Protein AF-X0ZF17-F1 (afdb_monomer)

Radius of gyration: 20.82 Å; Cα contacts (8 Å, |Δi|>4): 173; chains: 1; bounding box: 40×46×60 Å

InterPro domains:
  IPR002880 Pyruvate flavodoxin/ferredoxin oxidoreductase, pyrimidine binding domain [PF01855] (1-65)
  IPR009014 Transketolase C-terminal/Pyruvate-ferredoxin oxidoreductase domain II [G3DSA:3.40.50.920] (77-173)
  IPR009014 Transketolase C-terminal/Pyruvate-ferredoxin oxidoreductase domain II [SSF52922] (78-169)
  IPR029061 Thiamin diphosphate-binding fold [SSF52518] (1-76)
  IPR033412 Pyruvate:ferredoxin oxidoreductase, core domain II [PF17147] (87-169)
  IPR050722 Pyruvate:ferredoxin/flavodoxin oxidoreductase [PTHR32154] (1-169)

Sequence (174 aa):
IELIDEEVMKEMIEDKFVFEHRSRGLSPEHPSIRGTSQNPDVFFQARESVNPFYDKCPSITQKAMDKFAKLTGRKYQIFEYAGVPDAERVIVIMASGAETAEETAKFMAAQGEKVAVITVRLYRPFAVENFLKLLPKTLKSIAVLDRTKEPGADGEPLYKDVSAAVLESMKKGS

Structure (mmCIF, N/CA/C/O backbone):
data_AF-X0ZF17-F1
#
_entry.id   AF-X0ZF17-F1
#
loop_
_atom_site.group_PDB
_atom_site.id
_atom_site.type_symbol
_atom_site.label_atom_id
_atom_site.label_alt_id
_atom_site.label_comp_id
_atom_site.label_asym_id
_atom_site.label_entity_id
_atom_site.label_seq_id
_atom_site.pdbx_PDB_ins_code
_atom_site.Cartn_x
_atom_site.Cartn_y
_atom_site.Cartn_z
_atom_site.occupancy
_atom_site.B_iso_or_equiv
_atom_site.auth_seq_id
_atom_site.auth_comp_id
_atom_site.auth_asym_id
_atom_site.auth_atom_id
_atom_site.pdbx_PDB_model_num
ATOM 1 N N . ILE A 1 1 ? -0.291 -25.882 6.322 1.00 69.69 1 ILE A N 1
ATOM 2 C CA . ILE A 1 1 ? -0.210 -24.883 5.231 1.00 69.69 1 ILE A CA 1
ATOM 3 C C . ILE A 1 1 ? -0.829 -25.535 4.013 1.00 69.69 1 ILE A C 1
ATOM 5 O O . ILE A 1 1 ? -0.398 -26.624 3.660 1.00 69.69 1 ILE A O 1
ATOM 9 N N . GLU A 1 2 ? -1.862 -24.925 3.443 1.00 86.56 2 GLU A N 1
ATOM 10 C CA . GLU A 1 2 ? -2.459 -25.380 2.186 1.00 86.56 2 GLU A CA 1
ATOM 11 C C . GLU A 1 2 ? -1.678 -24.757 1.025 1.00 86.56 2 GLU A C 1
ATOM 13 O O . GLU A 1 2 ? -1.602 -23.526 0.902 1.00 86.56 2 GLU A O 1
ATOM 18 N N . LEU A 1 3 ? -1.020 -25.612 0.244 1.00 93.12 3 LEU A N 1
ATOM 19 C CA . LEU A 1 3 ? -0.224 -25.204 -0.909 1.00 93.12 3 LEU A CA 1
ATOM 20 C C . LEU A 1 3 ? -1.138 -24.881 -2.092 1.00 93.12 3 LEU A C 1
ATOM 22 O O . LEU A 1 3 ? -2.264 -25.359 -2.164 1.00 93.12 3 LEU A O 1
ATOM 26 N N . ILE A 1 4 ? -0.644 -24.042 -3.000 1.00 94.75 4 ILE A N 1
ATOM 27 C CA . ILE A 1 4 ? -1.346 -23.733 -4.244 1.00 94.75 4 ILE A CA 1
ATOM 28 C C . ILE A 1 4 ? -0.885 -24.674 -5.342 1.00 94.75 4 ILE A C 1
ATOM 30 O O . ILE A 1 4 ? 0.317 -24.807 -5.574 1.00 94.75 4 ILE A O 1
ATOM 34 N N . ASP A 1 5 ? -1.855 -25.269 -6.028 1.00 95.00 5 ASP A N 1
ATOM 35 C CA . ASP A 1 5 ? -1.612 -26.128 -7.178 1.00 95.00 5 ASP A CA 1
ATOM 36 C C . ASP A 1 5 ? -1.040 -25.340 -8.359 1.00 95.00 5 ASP A C 1
ATOM 38 O O . ASP A 1 5 ? -1.374 -24.175 -8.599 1.00 95.00 5 ASP A O 1
ATOM 42 N N . GLU A 1 6 ? -0.192 -25.998 -9.146 1.00 96.19 6 GLU A N 1
ATOM 43 C CA . GLU A 1 6 ? 0.454 -25.386 -10.310 1.00 96.19 6 GLU A CA 1
ATOM 44 C C . GLU A 1 6 ? -0.553 -24.881 -11.347 1.00 96.19 6 GLU A C 1
ATOM 46 O O . GLU A 1 6 ? -0.362 -23.816 -11.932 1.00 96.19 6 GLU A O 1
ATOM 51 N N . GLU A 1 7 ? -1.663 -25.594 -11.518 1.00 95.88 7 GLU A N 1
ATOM 52 C CA . GLU A 1 7 ? -2.723 -25.208 -12.449 1.00 95.88 7 GLU A CA 1
ATOM 53 C C . GLU A 1 7 ? -3.400 -23.895 -12.037 1.00 95.88 7 GLU A C 1
ATOM 55 O O . GLU A 1 7 ? -3.628 -23.031 -12.882 1.00 95.88 7 GLU A O 1
ATOM 60 N N . VAL A 1 8 ? -3.598 -23.666 -10.733 1.00 95.69 8 VAL A N 1
ATOM 61 C CA . VAL A 1 8 ? -4.095 -22.379 -10.221 1.00 95.69 8 VAL A CA 1
ATOM 62 C C . VAL A 1 8 ? -3.078 -21.265 -10.482 1.00 95.69 8 VAL A C 1
ATOM 64 O O . VAL A 1 8 ? -3.459 -20.157 -10.862 1.00 95.69 8 VAL A O 1
ATOM 67 N N . MET A 1 9 ? -1.776 -21.535 -10.318 1.00 95.56 9 MET A N 1
ATOM 68 C CA . MET A 1 9 ? -0.731 -20.549 -10.631 1.00 95.56 9 MET A CA 1
ATOM 69 C C . MET A 1 9 ? -0.717 -20.183 -12.119 1.00 95.56 9 MET A C 1
ATOM 71 O O . MET A 1 9 ? -0.592 -19.003 -12.448 1.00 95.56 9 MET A O 1
ATOM 75 N N . LYS A 1 10 ? -0.877 -21.166 -13.013 1.00 96.44 10 LYS A N 1
ATOM 76 C CA . LYS A 1 10 ? -0.982 -20.933 -14.460 1.00 96.44 10 LYS A CA 1
ATOM 77 C C . LYS A 1 10 ? -2.224 -20.121 -14.799 1.00 96.44 10 LYS A C 1
ATOM 79 O O . LYS A 1 10 ? -2.114 -19.130 -15.510 1.00 96.44 10 LYS A O 1
ATOM 84 N N . GLU A 1 11 ? -3.378 -20.471 -14.234 1.00 96.88 11 GLU A N 1
ATOM 85 C CA . GLU A 1 11 ? -4.631 -19.759 -14.492 1.00 96.88 11 GLU A CA 1
ATOM 86 C C . GLU A 1 11 ? -4.579 -18.298 -14.028 1.00 96.88 11 GLU A C 1
ATOM 88 O O . GLU A 1 11 ? -5.209 -17.428 -14.632 1.00 96.88 11 GLU A O 1
ATOM 93 N N . MET A 1 12 ? -3.787 -17.979 -12.999 1.00 96.94 12 MET A N 1
ATOM 94 C CA . MET A 1 12 ? -3.557 -16.598 -12.569 1.00 96.94 12 MET A CA 1
ATOM 95 C C . MET A 1 12 ? -2.851 -15.739 -13.629 1.00 96.94 12 MET A C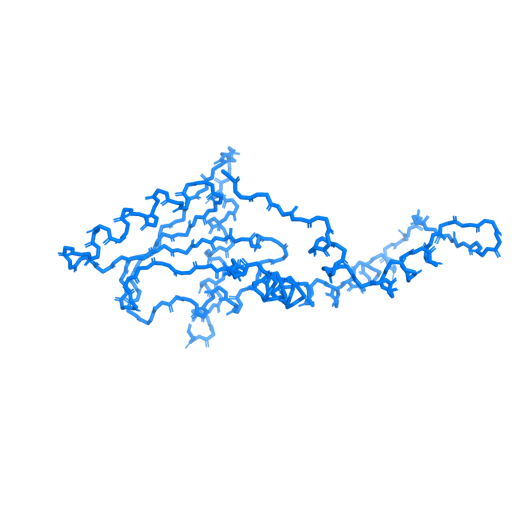 1
ATOM 97 O O . MET A 1 12 ? -3.117 -14.535 -13.679 1.00 96.94 12 MET A O 1
ATOM 101 N N . ILE A 1 13 ? -2.026 -16.328 -14.497 1.00 96.25 13 ILE A N 1
ATOM 102 C CA . ILE A 1 13 ? -1.193 -15.623 -15.479 1.00 96.25 13 ILE A CA 1
ATOM 103 C C . ILE A 1 13 ? -1.949 -15.456 -16.803 1.00 96.25 13 ILE A C 1
ATOM 105 O O . ILE A 1 13 ? -2.468 -16.406 -17.374 1.00 96.25 13 ILE A O 1
ATOM 109 N N . GLU A 1 14 ? -1.990 -14.229 -17.323 1.00 95.81 14 GLU A N 1
ATOM 110 C CA . GLU A 1 14 ? -2.493 -13.963 -18.674 1.00 95.81 14 GLU A CA 1
ATOM 111 C C . GLU A 1 14 ? -1.322 -13.911 -19.664 1.00 95.81 14 GLU A C 1
ATOM 113 O O . GLU A 1 14 ? -0.527 -12.964 -19.650 1.00 95.81 14 GLU A O 1
ATOM 118 N N . ASP A 1 15 ? -1.238 -14.901 -20.558 1.00 97.00 15 ASP A N 1
ATOM 119 C CA . ASP A 1 15 ? -0.147 -15.049 -21.538 1.00 97.00 15 ASP A CA 1
ATOM 120 C C . ASP A 1 15 ? 0.089 -13.795 -22.382 1.00 97.00 15 ASP A C 1
ATOM 122 O O . ASP A 1 15 ? 1.228 -13.457 -22.708 1.00 97.00 15 ASP A O 1
ATOM 126 N N . LYS A 1 16 ? -0.976 -13.044 -22.680 1.00 97.88 16 LYS A N 1
ATOM 127 C CA . LYS A 1 16 ? -0.886 -11.751 -23.362 1.00 97.88 16 LYS A CA 1
ATOM 128 C C . LYS A 1 16 ? 0.139 -10.826 -22.696 1.00 97.88 16 LYS A C 1
ATOM 130 O O . LYS A 1 16 ? 0.987 -10.267 -23.389 1.00 97.88 16 LYS A O 1
ATOM 135 N N . PHE A 1 17 ? 0.098 -10.677 -21.370 1.00 96.94 17 PHE A N 1
ATOM 136 C CA . PHE A 1 17 ? 1.022 -9.791 -20.656 1.00 96.94 17 PHE A CA 1
ATOM 137 C C . PHE A 1 17 ? 2.453 -10.333 -20.645 1.00 96.94 17 PHE A C 1
ATOM 139 O O . PHE A 1 17 ? 3.404 -9.548 -20.680 1.00 96.94 17 PHE A O 1
ATOM 146 N N . VAL A 1 18 ? 2.623 -11.659 -20.662 1.00 97.81 18 VAL A N 1
ATOM 147 C CA . VAL A 1 18 ? 3.935 -12.306 -20.805 1.00 97.81 18 VAL A CA 1
ATOM 148 C C . VAL A 1 18 ? 4.528 -12.005 -22.181 1.00 97.81 18 VAL A C 1
ATOM 150 O O . VAL A 1 18 ? 5.680 -11.574 -22.272 1.00 97.81 18 VAL A O 1
ATOM 153 N N . PHE A 1 19 ? 3.749 -12.171 -23.252 1.00 98.00 19 PHE A N 1
ATOM 154 C CA . PHE A 1 19 ? 4.193 -11.866 -24.613 1.00 98.00 19 PHE A CA 1
ATOM 155 C C . PHE A 1 19 ? 4.489 -10.379 -24.806 1.00 98.00 19 PHE A C 1
ATOM 157 O O . PHE A 1 19 ? 5.525 -10.034 -25.368 1.00 98.00 19 PHE A O 1
ATOM 164 N N . GLU A 1 20 ? 3.643 -9.493 -24.280 1.00 97.69 20 GLU A N 1
ATOM 165 C CA . GLU A 1 20 ? 3.887 -8.050 -24.283 1.00 97.69 20 GLU A CA 1
ATOM 166 C C . GLU A 1 20 ? 5.158 -7.667 -23.507 1.00 97.69 20 GLU A C 1
ATOM 168 O O . GLU A 1 20 ? 5.898 -6.772 -23.913 1.00 97.69 20 GLU A O 1
ATOM 173 N N . HIS A 1 21 ? 5.442 -8.325 -22.380 1.00 97.50 21 HIS A N 1
ATOM 174 C CA . HIS A 1 21 ? 6.693 -8.111 -21.653 1.00 97.50 21 HIS A CA 1
ATOM 175 C C . HIS A 1 21 ? 7.903 -8.565 -22.479 1.00 97.50 21 HIS A C 1
ATOM 177 O O . HIS A 1 21 ? 8.872 -7.816 -22.603 1.00 97.50 21 HIS A O 1
ATOM 183 N N . ARG A 1 22 ? 7.826 -9.753 -23.094 1.00 97.19 22 ARG A N 1
ATOM 184 C CA . ARG A 1 22 ? 8.892 -10.302 -23.946 1.00 97.19 22 ARG A CA 1
ATOM 185 C C . ARG A 1 22 ? 9.137 -9.465 -25.200 1.00 97.19 22 ARG A C 1
ATOM 187 O O . ARG A 1 22 ? 10.292 -9.287 -25.570 1.00 97.19 22 ARG A O 1
ATOM 194 N N . SER A 1 23 ? 8.096 -8.904 -25.816 1.00 96.56 23 SER A N 1
ATOM 195 C CA . SER A 1 23 ? 8.245 -8.031 -26.990 1.00 96.56 23 SER A CA 1
ATOM 196 C C . SER A 1 23 ? 8.943 -6.709 -26.658 1.00 96.56 23 SER A C 1
ATOM 198 O O . SER A 1 23 ? 9.607 -6.126 -27.508 1.00 96.56 23 SER A O 1
ATOM 200 N N . ARG A 1 24 ? 8.877 -6.269 -25.395 1.00 96.62 24 ARG A N 1
ATOM 201 C CA . ARG A 1 24 ? 9.696 -5.176 -24.853 1.00 96.62 24 ARG A CA 1
ATOM 202 C C . ARG A 1 24 ? 11.068 -5.652 -24.358 1.00 96.62 24 ARG A C 1
ATOM 204 O O . ARG A 1 24 ? 11.745 -4.890 -23.670 1.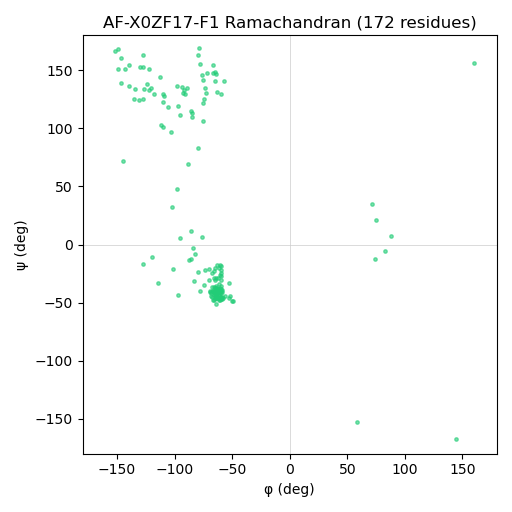00 96.62 24 ARG A O 1
ATOM 211 N N . GLY A 1 25 ? 11.513 -6.869 -24.649 1.00 96.81 25 GLY A N 1
ATOM 212 C CA . GLY A 1 25 ? 12.878 -7.312 -24.357 1.00 96.81 25 GLY A CA 1
ATOM 213 C C . GLY A 1 25 ? 13.918 -6.555 -25.191 1.00 96.81 25 GLY A C 1
ATOM 214 O O . GLY A 1 25 ? 13.611 -6.046 -26.268 1.00 96.81 25 GLY A O 1
ATOM 215 N N . LEU A 1 26 ? 15.155 -6.463 -24.697 1.00 97.00 26 LEU A N 1
ATOM 216 C CA . LEU A 1 26 ? 16.274 -6.012 -25.527 1.00 97.00 26 LEU A CA 1
ATOM 217 C C . LEU A 1 26 ? 16.652 -7.140 -26.491 1.00 97.00 26 LEU A C 1
ATOM 219 O O . LEU A 1 26 ? 16.916 -8.257 -26.052 1.00 97.00 26 LEU A O 1
ATOM 223 N N . SER A 1 27 ? 16.675 -6.842 -27.787 1.00 97.25 27 SER A N 1
ATOM 224 C CA . SER A 1 27 ? 17.034 -7.793 -28.841 1.00 97.25 27 SER A CA 1
ATOM 225 C C . SER A 1 27 ? 17.752 -7.066 -29.978 1.00 97.25 27 SER A C 1
ATOM 227 O O . SER A 1 27 ? 17.307 -5.976 -30.346 1.00 97.25 27 SER A O 1
ATOM 229 N N . PRO A 1 28 ? 18.813 -7.644 -30.568 1.00 97.19 28 PRO A N 1
ATOM 230 C CA . PRO A 1 28 ? 19.440 -7.103 -31.773 1.00 97.19 28 PRO A CA 1
ATOM 231 C C . PRO A 1 28 ? 18.489 -7.019 -32.977 1.00 97.19 28 PRO A C 1
ATOM 233 O O . PRO A 1 28 ? 18.618 -6.101 -33.777 1.00 97.19 28 PRO A O 1
ATOM 236 N N . GLU A 1 29 ? 17.513 -7.929 -33.074 1.00 97.19 29 GLU A N 1
ATOM 237 C CA . GLU A 1 29 ? 16.540 -7.987 -34.182 1.00 97.19 29 GLU A CA 1
ATOM 238 C C . GLU A 1 29 ? 15.481 -6.870 -34.112 1.00 97.19 29 GLU A C 1
ATOM 240 O O . GLU A 1 29 ? 14.860 -6.517 -35.111 1.00 97.19 29 GLU A O 1
ATOM 245 N N . HIS A 1 30 ? 15.261 -6.300 -32.924 1.00 95.06 30 HIS A N 1
ATOM 246 C CA . HIS A 1 30 ? 14.357 -5.170 -32.695 1.00 95.06 30 HIS A CA 1
ATOM 247 C C . HIS A 1 30 ? 14.938 -4.247 -31.603 1.00 95.06 30 HIS A C 1
ATOM 249 O O . HIS A 1 30 ? 14.470 -4.235 -30.454 1.00 95.06 30 HIS A O 1
ATOM 255 N N . PRO A 1 31 ? 16.011 -3.500 -31.930 1.00 96.56 31 PRO A N 1
ATOM 256 C CA . PRO A 1 31 ? 16.809 -2.790 -30.942 1.00 96.56 31 PRO A CA 1
ATOM 257 C C . PRO A 1 31 ? 16.066 -1.580 -30.370 1.00 96.56 31 PRO A C 1
ATOM 259 O O . PRO A 1 31 ? 15.295 -0.903 -31.046 1.00 96.56 31 PRO A O 1
ATOM 262 N N . SER A 1 32 ? 16.333 -1.276 -29.100 1.00 96.81 32 SER A N 1
ATOM 263 C CA . SER A 1 32 ? 15.869 -0.055 -28.436 1.00 96.81 32 SER A CA 1
ATOM 264 C C . SER A 1 32 ? 16.939 0.455 -27.473 1.00 96.81 32 SER A C 1
ATOM 266 O O . SER A 1 32 ? 17.715 -0.333 -26.933 1.00 96.81 32 SER A O 1
ATOM 268 N N . ILE A 1 33 ? 16.979 1.769 -27.249 1.00 96.44 33 ILE A N 1
ATOM 269 C CA . ILE A 1 33 ? 17.876 2.402 -26.273 1.00 96.44 33 ILE A CA 1
ATOM 270 C C . ILE A 1 33 ? 17.095 2.642 -24.977 1.00 96.44 33 ILE A C 1
ATOM 272 O O . ILE A 1 33 ? 15.945 3.078 -25.009 1.00 96.44 33 ILE A O 1
ATOM 276 N N . ARG A 1 34 ? 17.713 2.352 -23.827 1.00 95.62 34 ARG A N 1
ATOM 277 C CA . ARG A 1 34 ? 17.162 2.587 -22.481 1.00 95.62 34 ARG A CA 1
ATOM 278 C C . ARG A 1 34 ? 18.262 3.104 -21.566 1.00 95.62 34 ARG A C 1
ATOM 280 O O . ARG A 1 34 ? 19.427 2.807 -21.796 1.00 95.62 34 ARG A O 1
ATOM 287 N N . GLY A 1 35 ? 17.887 3.849 -20.527 1.00 94.62 35 GLY A N 1
ATOM 288 C CA . GLY A 1 35 ? 18.853 4.394 -19.568 1.00 94.62 35 GLY A CA 1
ATOM 289 C C . GLY A 1 35 ? 19.707 5.531 -20.138 1.00 94.62 35 GLY A C 1
ATOM 290 O O . GLY A 1 35 ? 20.883 5.635 -19.815 1.00 94.62 35 GLY A O 1
ATOM 291 N N . THR A 1 36 ? 19.134 6.360 -21.014 1.00 97.00 36 THR A N 1
ATOM 292 C CA . THR A 1 36 ? 19.807 7.551 -21.553 1.00 97.00 36 THR A CA 1
ATOM 293 C C . THR A 1 36 ? 20.095 8.572 -20.455 1.00 97.00 36 THR A C 1
ATOM 295 O O . THR A 1 36 ? 19.259 8.771 -19.574 1.00 97.00 36 THR A O 1
ATOM 298 N N . SER A 1 37 ? 21.198 9.309 -20.577 1.00 97.44 37 SER A N 1
ATOM 299 C CA . SER A 1 37 ? 21.417 10.537 -19.806 1.00 97.44 37 SER A CA 1
ATOM 300 C C . SER A 1 37 ? 20.521 11.654 -20.340 1.00 97.44 37 SER A C 1
ATOM 302 O O . SER A 1 37 ? 20.481 11.889 -21.546 1.00 97.44 37 SER A O 1
ATOM 304 N N . GLN A 1 38 ? 19.798 12.333 -19.454 1.00 97.81 38 GLN A N 1
ATOM 305 C CA . GLN A 1 38 ? 18.852 13.391 -19.807 1.00 97.81 38 GLN A CA 1
ATOM 306 C C . GLN A 1 38 ? 19.202 14.677 -19.061 1.00 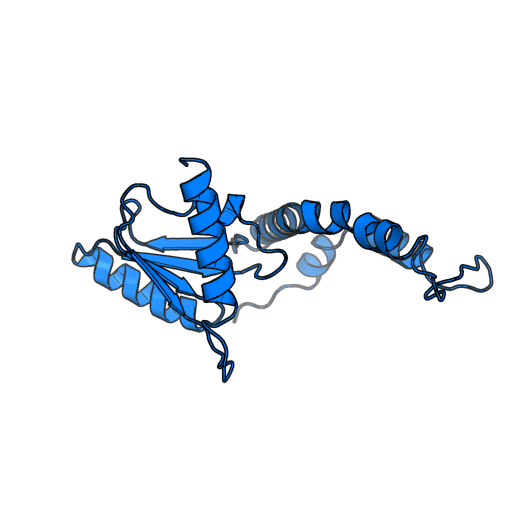97.81 38 GLN A C 1
ATOM 308 O O . GLN A 1 38 ? 19.528 14.638 -17.874 1.00 97.81 38 GLN A O 1
ATOM 313 N N . ASN A 1 39 ? 19.123 15.807 -19.761 1.00 97.81 39 ASN A N 1
ATOM 314 C CA . ASN A 1 39 ? 19.296 17.131 -19.175 1.00 97.81 39 ASN A CA 1
ATOM 315 C C . ASN A 1 39 ? 18.009 17.581 -18.444 1.00 97.81 39 ASN A C 1
ATOM 317 O O . ASN A 1 39 ? 16.953 16.950 -18.580 1.00 97.81 39 ASN A O 1
ATOM 321 N N . PRO A 1 40 ? 18.069 18.675 -17.657 1.00 97.88 40 PRO A N 1
ATOM 322 C CA . PRO A 1 40 ? 16.908 19.186 -16.921 1.00 97.88 40 PRO A CA 1
ATOM 323 C C . PRO A 1 40 ? 15.712 19.605 -17.790 1.00 97.88 40 PRO A C 1
ATOM 325 O O . PRO A 1 40 ? 14.610 19.741 -17.270 1.00 97.88 40 PRO A O 1
ATOM 328 N N . ASP A 1 41 ? 15.918 19.816 -19.090 1.00 97.38 41 ASP A N 1
ATOM 329 C CA . ASP A 1 41 ? 14.894 20.211 -20.062 1.00 97.38 41 ASP A CA 1
ATOM 330 C C . ASP A 1 41 ? 13.818 19.139 -20.298 1.00 97.38 41 ASP A C 1
ATOM 332 O O . ASP A 1 41 ? 12.677 19.494 -20.598 1.00 97.38 41 ASP A O 1
ATOM 336 N N . VAL A 1 42 ? 14.156 17.852 -20.145 1.00 97.50 42 VAL A N 1
ATOM 337 C CA . VAL A 1 42 ? 13.233 16.725 -20.393 1.00 97.50 42 VAL A CA 1
ATOM 338 C C . VAL A 1 42 ? 13.106 15.736 -19.235 1.00 97.50 42 VAL A C 1
ATOM 340 O O . VAL A 1 42 ? 12.155 14.950 -19.208 1.00 97.50 42 VAL A O 1
ATOM 343 N N . PHE A 1 43 ? 14.043 15.745 -18.280 1.00 98.12 43 PHE A N 1
ATOM 344 C CA . PHE A 1 43 ? 14.092 14.732 -17.220 1.00 98.12 43 PHE A CA 1
ATOM 345 C C . PHE A 1 43 ? 12.820 14.706 -16.360 1.00 98.12 43 PHE A C 1
ATOM 347 O O . PHE A 1 43 ? 12.304 13.631 -16.049 1.00 98.12 43 PHE A O 1
ATOM 354 N N . PHE A 1 44 ? 12.275 15.873 -15.999 1.00 98.12 44 PHE A N 1
ATOM 355 C CA . PHE A 1 44 ? 11.085 15.936 -15.147 1.00 98.12 44 PHE A CA 1
ATOM 356 C C . PHE A 1 44 ? 9.850 15.373 -15.874 1.00 98.12 44 PHE A C 1
ATOM 358 O O . PHE A 1 44 ? 9.168 14.493 -15.357 1.00 98.12 44 PHE A O 1
ATOM 365 N N . GLN A 1 45 ? 9.615 15.781 -17.119 1.00 98.06 45 GLN A N 1
ATOM 366 C CA . GLN A 1 45 ? 8.501 15.302 -17.941 1.00 98.06 45 GLN A CA 1
ATOM 367 C C . GLN A 1 45 ? 8.593 13.789 -18.178 1.00 98.06 45 GLN A C 1
ATOM 369 O O . GLN A 1 45 ? 7.590 13.078 -18.094 1.00 98.06 45 GLN A O 1
ATOM 374 N N . ALA A 1 46 ? 9.804 13.278 -18.425 1.00 97.25 46 ALA A N 1
ATOM 375 C CA . ALA A 1 46 ? 10.041 11.845 -18.539 1.00 97.25 46 ALA A CA 1
ATOM 376 C C . ALA A 1 46 ? 9.720 11.111 -17.227 1.00 97.25 46 ALA A C 1
ATOM 378 O O . ALA A 1 46 ? 9.144 10.020 -17.266 1.00 97.25 46 ALA A O 1
ATOM 379 N N . ARG A 1 47 ? 10.030 11.704 -16.065 1.00 97.88 47 ARG A N 1
ATOM 380 C CA . ARG A 1 47 ? 9.720 11.106 -14.761 1.00 97.88 47 ARG A CA 1
ATOM 381 C C . ARG A 1 47 ? 8.219 11.053 -14.483 1.00 97.88 47 ARG A C 1
ATOM 383 O O . ARG A 1 47 ? 7.767 10.015 -14.017 1.00 97.88 47 ARG A O 1
ATOM 390 N N . GLU A 1 48 ? 7.462 12.087 -14.840 1.00 98.25 48 GLU A N 1
ATOM 391 C CA . GLU A 1 48 ? 5.997 12.129 -14.676 1.00 98.25 48 GLU A CA 1
ATOM 392 C C . GLU A 1 48 ? 5.254 11.181 -15.636 1.00 98.25 48 GLU A C 1
ATOM 394 O O . GLU A 1 48 ? 4.128 10.761 -15.369 1.00 98.25 48 GLU A O 1
ATOM 399 N N . SER A 1 49 ? 5.885 10.776 -16.747 1.00 97.75 49 SER A N 1
ATOM 400 C CA . SER A 1 49 ? 5.263 9.886 -17.742 1.00 97.75 49 SER A CA 1
ATOM 401 C C . SER A 1 49 ? 4.836 8.516 -17.190 1.00 97.75 49 SER A C 1
ATOM 403 O O . SER A 1 49 ? 4.002 7.837 -17.794 1.00 97.75 49 SER A O 1
ATOM 405 N N . VAL A 1 50 ? 5.378 8.100 -16.038 1.00 97.69 50 VAL A N 1
ATOM 406 C CA . VAL A 1 50 ? 5.056 6.810 -15.410 1.00 97.69 50 VAL A CA 1
ATOM 407 C C . VAL A 1 50 ? 3.809 6.856 -14.522 1.00 97.69 50 VAL A C 1
ATOM 409 O O . VAL A 1 50 ? 3.302 5.791 -14.163 1.00 97.69 50 VAL A O 1
ATOM 412 N N . ASN A 1 51 ? 3.286 8.040 -14.186 1.00 98.38 51 ASN A N 1
ATOM 413 C CA . ASN A 1 51 ? 2.172 8.197 -13.240 1.00 98.38 51 ASN A CA 1
ATOM 414 C C . ASN A 1 51 ? 0.947 7.323 -13.573 1.00 98.38 51 ASN A C 1
ATOM 416 O O . ASN A 1 51 ? 0.488 6.607 -12.680 1.00 98.38 51 ASN A O 1
ATOM 420 N N . PRO A 1 52 ? 0.490 7.213 -14.843 1.00 98.38 52 PRO A N 1
ATOM 421 C CA . PRO A 1 52 ? -0.672 6.385 -15.172 1.00 98.38 52 PRO A CA 1
ATOM 422 C C . PRO A 1 52 ? -0.517 4.896 -14.824 1.00 98.38 52 PRO A C 1
ATOM 424 O O . PRO A 1 52 ? -1.517 4.186 -14.713 1.00 98.38 52 PRO A O 1
ATOM 427 N N . PHE A 1 53 ? 0.714 4.388 -14.690 1.00 98.00 53 PHE A N 1
ATOM 428 C CA . PHE A 1 53 ? 0.965 3.011 -14.256 1.00 98.00 53 PHE A CA 1
ATOM 429 C C . PHE A 1 53 ? 0.798 2.859 -12.740 1.00 98.00 53 PHE A C 1
ATOM 431 O O . PHE A 1 53 ? 0.216 1.871 -12.289 1.00 98.00 53 PHE A O 1
ATOM 438 N N . TYR A 1 54 ? 1.257 3.845 -11.965 1.00 98.31 54 TYR A N 1
ATOM 439 C CA . TYR A 1 54 ? 1.093 3.872 -10.510 1.00 98.31 54 TYR A CA 1
ATOM 440 C C . TYR A 1 54 ? -0.374 4.075 -10.122 1.00 98.31 54 TYR A C 1
ATOM 442 O O . TYR A 1 54 ? -0.871 3.332 -9.279 1.00 98.31 54 TYR A O 1
ATOM 450 N N . ASP A 1 55 ? -1.096 4.963 -10.810 1.00 97.62 55 ASP A N 1
ATOM 451 C CA . ASP A 1 55 ? -2.523 5.220 -10.560 1.00 97.62 55 ASP A CA 1
ATOM 452 C C . ASP A 1 55 ? -3.384 3.962 -10.760 1.00 97.62 55 ASP A C 1
ATOM 454 O O . ASP A 1 55 ? -4.332 3.697 -10.020 1.00 97.62 55 ASP A O 1
ATOM 458 N N . LYS A 1 56 ? -3.038 3.135 -11.755 1.00 98.12 56 LYS A N 1
ATOM 459 C CA . LYS A 1 56 ? -3.763 1.890 -12.058 1.00 98.12 56 LYS A CA 1
ATOM 460 C C . LYS A 1 56 ? -3.396 0.737 -11.122 1.00 98.12 56 LYS A C 1
ATOM 462 O O . LYS A 1 56 ? -4.205 -0.185 -10.969 1.00 98.12 56 LYS A O 1
ATOM 467 N N . CYS A 1 57 ? -2.214 0.762 -10.505 1.00 98.38 57 CYS A N 1
ATOM 468 C CA . CYS A 1 57 ? -1.653 -0.360 -9.749 1.00 98.38 57 CYS A CA 1
ATOM 469 C C . CYS A 1 57 ? -2.555 -0.875 -8.606 1.00 98.38 57 CYS A C 1
ATOM 471 O O . CYS A 1 57 ? -2.742 -2.096 -8.541 1.00 98.38 57 CYS A O 1
ATOM 473 N N . PRO A 1 58 ? -3.192 -0.031 -7.763 1.00 98.44 58 PRO A N 1
ATOM 474 C CA . PRO A 1 58 ? -4.095 -0.519 -6.719 1.00 98.44 58 PRO A CA 1
ATOM 475 C C . PRO A 1 58 ? -5.264 -1.329 -7.276 1.00 98.44 58 PRO A C 1
ATOM 477 O O . PRO A 1 58 ? -5.552 -2.424 -6.799 1.00 98.44 58 PRO A O 1
ATOM 480 N N . SER A 1 59 ? -5.897 -0.831 -8.343 1.00 98.31 59 SER A N 1
ATOM 481 C CA . SER A 1 59 ? -7.040 -1.504 -8.968 1.00 98.31 59 SER A CA 1
ATOM 482 C C . SER A 1 59 ? -6.651 -2.826 -9.636 1.00 98.31 59 SER A C 1
ATOM 484 O O . SER A 1 59 ? -7.408 -3.792 -9.579 1.00 98.31 59 SER A O 1
ATOM 486 N N . ILE A 1 60 ? -5.463 -2.892 -10.250 1.00 98.38 60 ILE A N 1
ATOM 487 C CA . ILE A 1 60 ? -4.934 -4.116 -10.864 1.00 98.38 60 ILE A CA 1
ATOM 488 C C . ILE A 1 60 ? -4.613 -5.145 -9.777 1.00 98.38 60 ILE A C 1
ATOM 490 O O . ILE A 1 60 ? -4.998 -6.305 -9.906 1.00 98.38 60 ILE A O 1
ATOM 494 N N . THR A 1 61 ? -3.979 -4.713 -8.684 1.00 98.62 61 THR A N 1
ATOM 495 C CA . THR A 1 61 ? -3.686 -5.571 -7.529 1.00 98.62 61 THR A CA 1
ATOM 496 C C . THR A 1 61 ? -4.970 -6.136 -6.926 1.00 98.62 61 THR A C 1
ATOM 498 O O . THR A 1 61 ? -5.057 -7.344 -6.717 1.00 98.62 61 THR A O 1
ATOM 501 N N . GLN A 1 62 ? -5.998 -5.304 -6.723 1.00 98.62 62 GLN A N 1
ATOM 502 C CA . GLN A 1 62 ? -7.286 -5.770 -6.206 1.00 98.62 62 GLN A CA 1
ATOM 503 C C . GLN A 1 62 ? -7.943 -6.788 -7.148 1.00 98.62 62 GLN A C 1
ATOM 505 O O . GLN A 1 62 ? -8.378 -7.842 -6.699 1.00 98.62 62 GLN A O 1
ATOM 510 N N . LYS A 1 63 ? -7.935 -6.547 -8.467 1.00 98.44 63 LYS A N 1
ATOM 511 C CA . LYS A 1 63 ? -8.454 -7.515 -9.451 1.00 98.44 63 LYS A CA 1
ATOM 512 C C . LYS A 1 63 ? -7.714 -8.854 -9.404 1.00 98.44 63 LYS A C 1
ATOM 514 O O . LYS A 1 63 ? -8.347 -9.899 -9.545 1.00 98.44 63 LYS A O 1
ATOM 519 N N . ALA A 1 64 ? -6.396 -8.837 -9.205 1.00 98.31 64 ALA A N 1
ATOM 520 C CA . ALA A 1 64 ? -5.611 -10.056 -9.039 1.00 98.31 64 ALA A CA 1
ATOM 521 C C . ALA A 1 64 ? -5.990 -10.797 -7.743 1.00 98.31 64 ALA A C 1
ATOM 523 O O . ALA A 1 64 ? -6.199 -12.008 -7.778 1.00 98.31 64 ALA A O 1
ATOM 524 N N . MET A 1 65 ? -6.164 -10.081 -6.627 1.00 98.50 65 MET A N 1
ATOM 525 C CA . MET A 1 65 ? -6.665 -10.657 -5.369 1.00 98.50 65 MET A CA 1
ATOM 526 C C . MET A 1 65 ? -8.069 -11.261 -5.529 1.00 98.50 65 MET A C 1
ATOM 528 O O . MET A 1 65 ? -8.324 -12.365 -5.051 1.00 98.50 65 MET A O 1
ATOM 532 N N . ASP A 1 66 ? -8.963 -10.593 -6.260 1.00 98.56 66 ASP A N 1
ATOM 533 C CA . ASP A 1 66 ? -10.317 -11.088 -6.525 1.00 98.56 66 ASP A CA 1
ATOM 534 C C . ASP A 1 66 ? -10.302 -12.347 -7.406 1.00 98.56 66 ASP A C 1
ATOM 536 O O . ASP A 1 66 ? -11.067 -13.284 -7.173 1.00 98.56 66 ASP A O 1
ATOM 540 N N . LYS A 1 67 ? -9.423 -12.398 -8.418 1.00 98.25 67 LYS A N 1
ATOM 541 C CA . LYS A 1 67 ? -9.213 -13.598 -9.245 1.00 98.25 67 LYS A CA 1
ATOM 542 C C . LYS A 1 67 ? -8.698 -14.755 -8.392 1.00 98.25 67 LYS A C 1
ATOM 544 O O . LYS A 1 67 ? -9.258 -15.845 -8.450 1.00 98.25 67 LYS A O 1
ATOM 549 N N . PHE A 1 68 ? -7.713 -14.498 -7.537 1.00 97.88 68 PHE A N 1
ATOM 550 C CA . PHE A 1 68 ? -7.183 -15.495 -6.612 1.00 97.88 68 PHE A CA 1
ATOM 551 C C . PHE A 1 68 ? -8.259 -16.053 -5.676 1.00 97.88 68 PHE A C 1
ATOM 553 O O . PHE A 1 68 ? -8.327 -17.262 -5.450 1.00 97.88 68 PHE A O 1
ATOM 560 N N . ALA A 1 69 ? -9.147 -15.189 -5.182 1.00 97.81 69 ALA A N 1
ATOM 561 C CA . ALA A 1 69 ? -10.265 -15.594 -4.342 1.00 97.81 69 ALA A CA 1
ATOM 562 C C . ALA A 1 69 ? -11.261 -16.504 -5.071 1.00 97.81 69 ALA A C 1
ATOM 564 O O . ALA A 1 69 ? -11.795 -17.426 -4.460 1.00 97.81 69 ALA A O 1
ATOM 565 N N . LYS A 1 70 ? -11.499 -16.282 -6.370 1.00 97.81 70 LYS A N 1
ATOM 566 C CA . LYS A 1 70 ? -12.363 -17.158 -7.181 1.00 97.81 70 LYS A CA 1
ATOM 567 C C . LYS A 1 70 ? -11.776 -18.558 -7.351 1.00 97.81 70 LYS A C 1
ATOM 569 O O . LYS A 1 70 ? -12.537 -19.516 -7.347 1.00 97.81 70 LYS A O 1
ATOM 574 N N . LEU A 1 71 ? -10.454 -18.663 -7.482 1.00 96.56 71 LEU A N 1
ATOM 575 C CA . LEU A 1 71 ? -9.768 -19.939 -7.707 1.00 96.56 71 LEU A CA 1
ATOM 576 C C . LEU A 1 71 ? -9.516 -20.725 -6.417 1.00 96.56 71 LEU A C 1
ATOM 578 O O . LEU A 1 71 ? -9.494 -21.947 -6.438 1.00 96.56 71 LEU A O 1
ATOM 582 N N . THR A 1 72 ? -9.315 -20.030 -5.296 1.00 96.44 72 THR A N 1
ATOM 583 C CA . THR A 1 72 ? -8.822 -20.650 -4.051 1.00 96.44 72 THR A CA 1
ATOM 584 C C . THR A 1 72 ? -9.776 -20.510 -2.869 1.00 96.44 72 THR A C 1
ATOM 586 O O . THR A 1 72 ? -9.527 -21.063 -1.805 1.00 96.44 72 THR A O 1
ATOM 589 N N . GLY A 1 73 ? -10.824 -19.691 -2.990 1.00 96.06 73 GLY A N 1
ATOM 590 C CA . GLY A 1 73 ? -11.688 -19.297 -1.873 1.00 96.06 73 GLY A CA 1
ATOM 591 C C . GLY A 1 73 ? -11.060 -18.287 -0.900 1.00 96.06 73 GLY A C 1
ATOM 592 O O . GLY A 1 73 ? -11.781 -17.692 -0.096 1.00 96.06 73 GLY A O 1
ATOM 593 N N . ARG A 1 74 ? -9.745 -18.033 -0.977 1.00 95.69 74 ARG A N 1
ATOM 594 C CA . ARG A 1 74 ? -9.028 -17.121 -0.072 1.00 95.69 74 ARG A CA 1
ATOM 595 C C . ARG A 1 74 ? -9.138 -15.684 -0.560 1.00 95.69 74 ARG A C 1
ATOM 597 O O . ARG A 1 74 ? -8.576 -15.313 -1.588 1.00 95.69 74 ARG A O 1
ATOM 604 N N . LYS A 1 75 ? -9.893 -14.882 0.185 1.00 97.19 75 LYS A N 1
ATOM 605 C CA . LYS A 1 75 ? -10.167 -13.480 -0.135 1.00 97.19 75 LYS A CA 1
ATOM 606 C C . LYS A 1 75 ? -9.107 -12.584 0.479 1.00 97.19 75 LYS A C 1
ATOM 608 O O . LYS A 1 75 ? -8.809 -12.728 1.658 1.00 97.19 75 LYS A O 1
ATOM 613 N N . TYR A 1 76 ? -8.623 -11.641 -0.321 1.00 97.75 76 TYR A N 1
ATOM 614 C CA . TYR A 1 76 ? -7.757 -10.561 0.131 1.00 97.75 76 TYR A CA 1
ATOM 615 C C . TYR A 1 76 ? -8.282 -9.225 -0.373 1.00 97.75 76 TYR A C 1
ATOM 617 O O . TYR A 1 76 ? -8.931 -9.152 -1.421 1.00 97.75 76 TYR A O 1
ATOM 625 N N . GLN A 1 77 ? -7.985 -8.166 0.366 1.00 98.25 77 GLN A N 1
ATOM 626 C CA . GLN A 1 77 ? -8.168 -6.788 -0.078 1.00 98.25 77 GLN A CA 1
ATOM 627 C C . GLN A 1 77 ? -6.859 -6.021 0.110 1.00 98.25 77 GLN A C 1
ATOM 629 O O . GLN A 1 77 ? -6.063 -6.341 0.991 1.00 98.25 77 GLN A O 1
ATOM 634 N N . ILE A 1 78 ? -6.625 -4.988 -0.701 1.00 98.38 78 ILE A N 1
ATOM 635 C CA . ILE A 1 78 ? -5.407 -4.163 -0.587 1.00 98.38 78 ILE A CA 1
ATOM 636 C C . ILE A 1 78 ? -5.272 -3.485 0.791 1.00 98.38 78 ILE A C 1
ATOM 638 O O . ILE A 1 78 ? -4.155 -3.266 1.267 1.00 98.38 78 ILE A O 1
ATOM 642 N N . PHE A 1 79 ? -6.408 -3.244 1.446 1.00 98.62 79 PHE A N 1
ATOM 643 C CA . PHE A 1 79 ? -6.545 -2.962 2.869 1.00 98.62 79 PHE A CA 1
ATOM 644 C C . PHE A 1 79 ? -7.697 -3.806 3.413 1.00 98.62 79 PHE A C 1
ATOM 646 O O . PHE A 1 79 ? -8.765 -3.845 2.802 1.00 98.62 79 PHE A O 1
ATOM 653 N N . GLU A 1 80 ? -7.501 -4.463 4.547 1.00 97.94 80 GLU A N 1
ATOM 654 C CA . GLU A 1 80 ? -8.518 -5.305 5.183 1.00 97.94 80 GLU A CA 1
ATOM 655 C C . GLU A 1 80 ? -8.963 -4.684 6.499 1.00 97.94 80 GLU A C 1
ATOM 657 O O . GLU A 1 80 ? -8.151 -4.088 7.195 1.00 97.94 80 GLU A O 1
ATOM 662 N N . TYR A 1 81 ? -10.244 -4.821 6.834 1.00 97.88 81 TYR A N 1
ATOM 663 C CA . TYR A 1 81 ? -10.821 -4.319 8.076 1.00 97.88 81 TYR A CA 1
ATOM 664 C C . TYR A 1 81 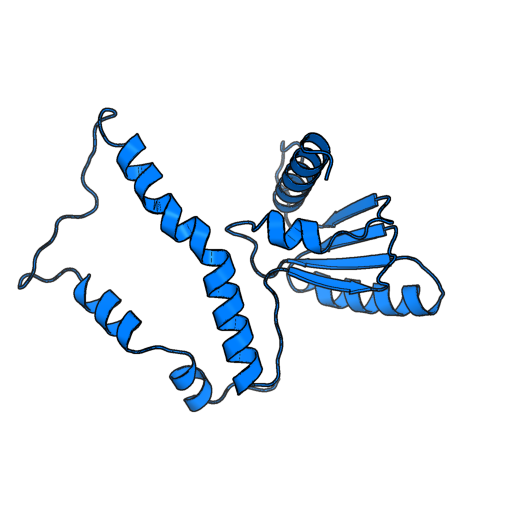? -11.369 -5.482 8.898 1.00 97.88 81 TYR A C 1
ATOM 666 O O . TYR A 1 81 ? -12.161 -6.279 8.391 1.00 97.88 81 TYR A O 1
ATOM 674 N N . ALA A 1 82 ? -10.998 -5.547 10.173 1.00 96.94 82 ALA A N 1
ATOM 675 C CA . ALA A 1 82 ? -11.496 -6.539 11.115 1.00 96.94 82 ALA A CA 1
ATOM 676 C C . ALA A 1 82 ? -11.859 -5.880 12.451 1.00 96.94 82 ALA A C 1
ATOM 678 O O . ALA A 1 82 ? -11.031 -5.223 13.075 1.00 96.94 82 ALA A O 1
ATOM 679 N N . GLY A 1 83 ? -13.093 -6.071 12.911 1.00 94.56 83 GLY A N 1
ATOM 680 C CA . GLY A 1 83 ? -13.603 -5.484 14.152 1.00 94.56 83 GLY A CA 1
ATOM 681 C C . GLY A 1 83 ? -15.074 -5.111 14.034 1.00 94.56 83 GLY A C 1
ATOM 682 O O . GLY A 1 83 ? -15.752 -5.527 13.090 1.00 94.56 83 GLY A O 1
ATOM 683 N N . VAL A 1 84 ? -15.578 -4.336 14.995 1.00 96.25 84 VAL A N 1
ATOM 684 C CA . VAL A 1 84 ? -16.975 -3.879 14.956 1.00 96.25 84 VAL A CA 1
ATOM 685 C C . VAL A 1 84 ? -17.163 -2.760 13.921 1.00 96.25 84 VAL A C 1
ATOM 687 O O . VAL A 1 84 ? -16.300 -1.892 13.829 1.00 96.25 84 VAL A O 1
ATOM 690 N N . PRO A 1 85 ? -18.277 -2.715 13.164 1.00 95.81 85 PRO A N 1
ATOM 691 C CA . PRO A 1 85 ? -18.492 -1.688 12.135 1.00 95.81 85 PRO A CA 1
ATOM 692 C C . PRO A 1 85 ? -18.509 -0.244 12.659 1.00 95.81 85 PRO A C 1
ATOM 694 O O . PRO A 1 85 ? -18.210 0.687 11.915 1.00 95.81 85 PRO A O 1
ATOM 697 N N . ASP A 1 86 ? -18.874 -0.052 13.928 1.00 96.44 86 ASP A N 1
ATOM 698 C CA . ASP A 1 86 ? -18.959 1.239 14.611 1.00 96.44 86 ASP A CA 1
ATOM 699 C C . ASP A 1 86 ? -17.758 1.488 15.542 1.00 96.44 86 ASP A C 1
ATOM 701 O O . ASP A 1 86 ? -17.887 2.138 16.584 1.00 96.44 86 ASP A O 1
ATOM 705 N N . ALA A 1 87 ? -16.576 0.970 15.184 1.00 98.25 87 ALA A N 1
ATOM 706 C CA . ALA A 1 87 ? -15.377 1.137 15.997 1.00 98.25 87 ALA A CA 1
ATOM 707 C C . ALA A 1 87 ? -15.055 2.620 16.240 1.00 98.25 87 ALA A C 1
ATOM 709 O O . ALA A 1 87 ? -15.167 3.468 15.352 1.00 98.25 87 ALA A O 1
ATOM 710 N N . GLU A 1 88 ? -14.620 2.923 17.461 1.00 98.44 88 GLU A N 1
ATOM 711 C CA . GLU A 1 88 ? -14.166 4.256 17.864 1.00 98.44 88 GLU A CA 1
ATOM 712 C C . GLU A 1 88 ? -12.636 4.340 17.905 1.00 98.44 88 GLU A C 1
ATOM 714 O O . GLU A 1 88 ? -12.069 5.428 17.828 1.00 98.44 88 GLU A O 1
ATOM 719 N N . ARG A 1 89 ? -11.953 3.196 18.017 1.00 98.44 89 ARG A N 1
ATOM 720 C CA . ARG A 1 89 ? -10.490 3.098 18.056 1.00 98.44 89 ARG A CA 1
ATOM 721 C C . ARG A 1 89 ? -10.019 2.092 17.016 1.00 98.44 89 ARG A C 1
ATOM 723 O O . ARG A 1 89 ? -10.467 0.945 17.031 1.00 98.44 89 ARG A O 1
ATOM 730 N N . VAL A 1 90 ? -9.116 2.512 16.138 1.00 98.62 90 VAL A N 1
ATOM 731 C CA . VAL A 1 90 ? -8.576 1.662 15.069 1.00 98.62 90 VAL A CA 1
ATOM 732 C C . VAL A 1 90 ? -7.066 1.531 15.196 1.00 98.62 90 VAL A C 1
ATOM 734 O O . VAL A 1 90 ? -6.365 2.522 15.382 1.00 98.62 90 VAL A O 1
ATOM 737 N N . ILE A 1 91 ? -6.553 0.311 15.060 1.00 98.62 91 ILE A N 1
ATOM 738 C CA . ILE A 1 91 ? -5.129 0.072 14.811 1.00 98.62 91 ILE A CA 1
ATOM 739 C C . ILE A 1 91 ? -4.904 -0.047 13.304 1.00 98.62 91 ILE A C 1
ATOM 741 O O . ILE A 1 91 ? -5.650 -0.756 12.640 1.00 98.62 91 ILE A O 1
ATOM 745 N N . VAL A 1 92 ? -3.865 0.588 12.765 1.00 98.81 92 VAL A N 1
ATOM 746 C CA . VAL A 1 92 ? -3.368 0.334 11.404 1.00 98.81 92 VAL A CA 1
ATOM 747 C C . VAL A 1 92 ? -2.019 -0.368 11.508 1.00 98.81 92 VAL A C 1
ATOM 749 O O . VAL A 1 92 ? -1.096 0.1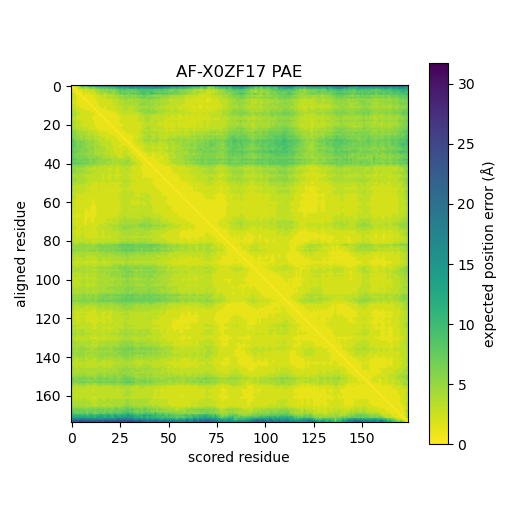44 12.143 1.00 98.81 92 VAL A O 1
ATOM 752 N N . ILE A 1 93 ? -1.906 -1.551 10.912 1.00 98.75 93 ILE A N 1
ATOM 753 C CA . ILE A 1 93 ? -0.722 -2.412 11.025 1.00 98.75 93 ILE A CA 1
ATOM 754 C C . ILE A 1 93 ? -0.496 -3.196 9.726 1.00 98.75 93 ILE A C 1
ATOM 756 O O . ILE A 1 93 ? -1.394 -3.343 8.898 1.00 98.75 93 ILE A O 1
ATOM 760 N N . MET A 1 94 ? 0.720 -3.704 9.529 1.00 98.25 94 MET A N 1
ATOM 761 C CA . MET A 1 94 ? 1.066 -4.565 8.399 1.00 98.25 94 MET A CA 1
ATOM 762 C C . MET A 1 94 ? 1.742 -5.868 8.840 1.00 98.25 94 MET A C 1
ATOM 764 O O . MET A 1 94 ? 2.294 -5.973 9.939 1.00 98.25 94 MET A O 1
ATOM 768 N N . ALA A 1 95 ? 1.756 -6.841 7.925 1.00 96.81 95 ALA A N 1
ATOM 769 C CA . ALA A 1 95 ? 2.412 -8.139 8.084 1.00 96.81 95 ALA A CA 1
ATOM 770 C C . ALA A 1 95 ? 1.901 -8.942 9.300 1.00 96.81 95 ALA A C 1
ATOM 772 O O . ALA A 1 95 ? 0.750 -8.815 9.702 1.00 96.81 95 ALA A O 1
ATOM 773 N N . SER A 1 96 ? 2.743 -9.811 9.866 1.00 96.75 96 SER A N 1
ATOM 774 C CA . SER A 1 96 ? 2.343 -10.817 10.861 1.00 96.75 96 SER A CA 1
ATOM 775 C C . SER A 1 96 ? 1.722 -10.247 12.142 1.00 96.75 96 SER A C 1
ATOM 777 O O . SER A 1 96 ? 0.986 -10.949 12.822 1.00 96.75 96 SER A O 1
ATOM 779 N N . GLY A 1 97 ? 2.018 -8.991 12.497 1.00 96.62 97 GLY A N 1
ATOM 780 C CA . GLY A 1 97 ? 1.427 -8.355 13.679 1.00 96.62 97 GLY A CA 1
ATOM 781 C C . GLY A 1 97 ? -0.084 -8.137 13.548 1.00 96.62 97 GLY A C 1
ATOM 782 O O . GLY A 1 97 ? -0.776 -8.061 14.561 1.00 96.62 97 GLY A O 1
ATOM 783 N N . ALA A 1 98 ? -0.592 -8.094 12.312 1.00 97.56 98 ALA A N 1
ATOM 784 C CA . ALA A 1 98 ? -2.014 -7.991 12.026 1.00 97.56 98 ALA A CA 1
ATOM 785 C C . ALA A 1 98 ? -2.812 -9.157 12.615 1.00 97.56 98 ALA A C 1
ATOM 787 O O . ALA A 1 98 ? -3.800 -8.918 13.292 1.00 97.56 98 ALA A O 1
ATOM 788 N N . GLU A 1 99 ? -2.361 -10.403 12.444 1.00 96.69 99 GLU A N 1
ATOM 789 C CA . GLU A 1 99 ? -3.117 -11.588 12.881 1.00 96.69 99 GLU A CA 1
ATOM 790 C C . GLU A 1 99 ? -3.387 -11.575 14.393 1.00 96.69 99 GLU A C 1
ATOM 792 O O . GLU A 1 99 ? -4.516 -11.777 14.836 1.00 96.69 99 GLU A O 1
ATOM 797 N N . THR A 1 100 ? -2.368 -11.255 15.198 1.00 98.00 100 THR A N 1
ATOM 798 C CA . THR A 1 100 ? -2.525 -11.117 16.654 1.00 98.00 100 THR A CA 1
ATOM 799 C C . THR A 1 100 ? -3.436 -9.946 17.024 1.00 98.00 100 THR A C 1
ATOM 801 O O . THR A 1 100 ? -4.260 -10.072 17.933 1.00 98.00 100 THR A O 1
ATOM 804 N N . ALA A 1 101 ? -3.310 -8.808 16.334 1.00 98.00 101 ALA A N 1
ATOM 805 C CA . ALA A 1 101 ? -4.149 -7.641 16.589 1.00 98.00 101 ALA A CA 1
ATOM 806 C C . ALA A 1 101 ? -5.621 -7.919 16.250 1.00 98.00 101 ALA A C 1
ATOM 808 O O . ALA A 1 101 ? -6.502 -7.568 17.031 1.00 98.00 101 ALA A O 1
ATOM 809 N N . GLU A 1 102 ? -5.892 -8.581 15.124 1.00 97.44 102 GLU A N 1
ATOM 810 C CA . GLU A 1 102 ? -7.237 -8.962 14.692 1.00 97.44 102 GLU A CA 1
ATOM 811 C C . GLU A 1 102 ? -7.892 -9.936 15.677 1.00 97.44 102 GLU A C 1
ATOM 813 O O . GLU A 1 102 ? -9.045 -9.735 16.060 1.00 97.44 102 GLU A O 1
ATOM 818 N N . GLU A 1 103 ? -7.166 -10.962 16.131 1.00 97.81 103 GLU A N 1
ATOM 819 C CA . GLU A 1 103 ? -7.671 -11.913 17.129 1.00 97.81 103 GLU A CA 1
ATOM 820 C C . GLU A 1 103 ? -8.001 -11.211 18.455 1.00 97.81 103 GLU A C 1
ATOM 822 O O . GLU A 1 103 ? -9.066 -11.418 19.042 1.00 97.81 103 GLU A O 1
ATOM 827 N N . THR A 1 104 ? -7.130 -10.292 18.880 1.00 97.81 104 THR A N 1
ATOM 828 C CA . THR A 1 104 ? -7.350 -9.471 20.078 1.00 97.81 104 THR A CA 1
ATOM 829 C C . THR A 1 104 ? -8.570 -8.562 19.913 1.00 97.81 104 THR A C 1
ATOM 831 O O . THR A 1 104 ? -9.403 -8.474 20.814 1.00 97.81 104 THR A O 1
ATOM 834 N N . ALA A 1 105 ? -8.724 -7.916 18.755 1.00 97.31 105 ALA A N 1
ATOM 835 C CA . ALA A 1 105 ? -9.857 -7.043 18.476 1.00 97.31 105 ALA A CA 1
ATOM 836 C C . ALA A 1 105 ? -11.187 -7.809 18.472 1.00 97.31 105 ALA A C 1
ATOM 838 O O . ALA A 1 105 ? -12.165 -7.304 19.016 1.00 97.31 105 ALA A O 1
ATOM 839 N N . LYS A 1 106 ? -11.230 -9.040 17.940 1.00 96.06 106 LYS A N 1
ATOM 840 C CA . LYS A 1 106 ? -12.419 -9.912 18.016 1.00 96.06 106 LYS A CA 1
ATOM 841 C C . LYS A 1 106 ? -12.777 -10.261 19.458 1.00 96.06 106 LYS A C 1
ATOM 843 O O . LYS A 1 106 ? -13.943 -10.167 19.838 1.00 96.06 106 LYS A O 1
ATOM 848 N N . PHE A 1 107 ? -11.783 -10.633 20.265 1.00 97.69 107 PHE A N 1
ATOM 849 C CA . PHE A 1 107 ? -11.988 -10.931 21.681 1.00 97.69 107 PHE A CA 1
ATOM 850 C C . PHE A 1 107 ? -12.533 -9.718 22.447 1.00 97.69 107 PHE A C 1
ATOM 852 O O . PHE A 1 107 ? -13.502 -9.841 23.192 1.00 97.69 107 PHE A O 1
ATOM 859 N N . MET A 1 108 ? -11.957 -8.535 22.225 1.00 97.62 108 MET A N 1
ATOM 860 C CA . MET A 1 108 ? -12.418 -7.287 22.840 1.00 97.62 108 MET A CA 1
ATOM 861 C C . MET A 1 108 ? -13.817 -6.885 22.350 1.00 97.62 108 MET A C 1
ATOM 863 O O . MET A 1 108 ? -14.662 -6.489 23.152 1.00 97.62 108 MET A O 1
ATOM 867 N N . ALA A 1 109 ? -14.104 -7.046 21.057 1.00 94.81 109 ALA A N 1
ATOM 868 C CA . ALA A 1 109 ? -15.425 -6.792 20.485 1.00 94.81 109 ALA A CA 1
ATOM 869 C C . ALA A 1 109 ? -16.513 -7.662 21.133 1.00 94.81 109 ALA A C 1
ATOM 871 O O . ALA A 1 109 ? -17.599 -7.168 21.430 1.00 94.81 109 ALA A O 1
ATOM 872 N N . ALA A 1 110 ? -16.214 -8.933 21.431 1.00 95.69 110 ALA A N 1
ATOM 873 C CA . ALA A 1 110 ? -17.125 -9.821 22.157 1.00 95.69 110 ALA A CA 1
ATOM 874 C C . ALA A 1 110 ? -17.424 -9.351 23.597 1.00 95.69 110 ALA A C 1
ATOM 876 O O . ALA A 1 110 ? -18.422 -9.768 24.181 1.00 95.69 110 ALA A O 1
ATOM 877 N N . GLN A 1 111 ? -16.598 -8.461 24.156 1.00 97.25 111 GLN A N 1
ATOM 878 C CA . GLN A 1 111 ? -16.808 -7.814 25.457 1.00 97.25 111 GLN A CA 1
ATOM 879 C C . GLN A 1 111 ? -17.478 -6.434 25.347 1.00 97.25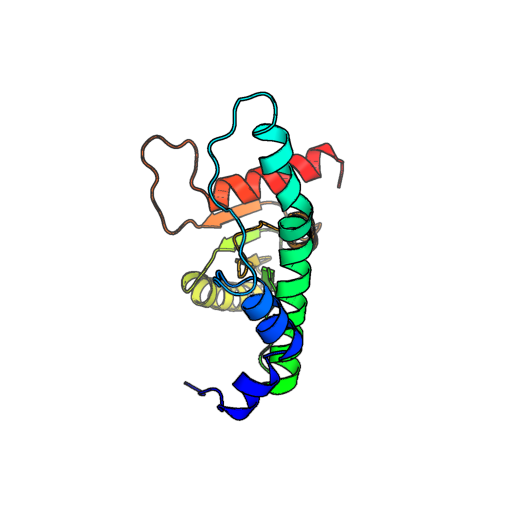 111 GLN A C 1
ATOM 881 O O . GLN A 1 111 ? -17.638 -5.745 26.351 1.00 97.25 111 GLN A O 1
ATOM 886 N N . GLY A 1 112 ? -17.886 -6.024 24.143 1.00 97.00 112 GLY A N 1
ATOM 887 C CA . GLY A 1 112 ? -18.542 -4.740 23.893 1.00 97.00 112 GLY A CA 1
ATOM 888 C C . GLY A 1 112 ? -17.587 -3.579 23.607 1.00 97.00 112 GLY A C 1
ATOM 889 O O . GLY A 1 112 ? -18.035 -2.437 23.502 1.00 97.00 112 GLY A O 1
ATOM 890 N N . GLU A 1 113 ? -16.287 -3.837 23.453 1.00 98.25 113 GLU A N 1
ATOM 891 C CA . GLU A 1 113 ? -15.321 -2.798 23.100 1.00 98.25 113 GLU A CA 1
ATOM 892 C C . GLU A 1 113 ? -15.447 -2.384 21.629 1.00 98.25 113 GLU A C 1
ATOM 894 O O . GLU A 1 113 ? -15.483 -3.213 20.717 1.00 98.25 113 GLU A O 1
ATOM 899 N N . LYS A 1 114 ? -15.431 -1.071 21.378 1.00 98.31 114 LYS A N 1
ATOM 900 C CA . LYS A 1 114 ? -15.546 -0.500 20.028 1.00 98.31 114 LYS A CA 1
ATOM 901 C C . LYS A 1 114 ? -14.195 -0.357 19.335 1.00 98.31 114 LYS A C 1
ATOM 903 O O . LYS A 1 114 ? -13.691 0.759 19.171 1.00 98.31 114 LYS A O 1
ATOM 908 N N . VAL A 1 115 ? -13.591 -1.485 18.975 1.00 98.50 115 VAL A N 1
ATOM 909 C CA . VAL A 1 115 ? -12.250 -1.552 18.373 1.00 98.50 115 VAL A CA 1
ATOM 910 C C . VAL A 1 115 ? -12.247 -2.248 17.016 1.00 98.50 115 VAL A C 1
ATOM 912 O O . VAL A 1 115 ? -13.059 -3.137 16.754 1.00 98.50 115 VAL A O 1
ATOM 915 N N . ALA A 1 116 ? -11.301 -1.854 16.167 1.00 98.50 116 ALA A N 1
ATOM 916 C CA . ALA A 1 116 ? -11.007 -2.545 14.920 1.00 98.50 116 ALA A CA 1
ATOM 917 C C . ALA A 1 116 ? -9.531 -2.432 14.524 1.00 98.50 116 ALA A C 1
ATOM 919 O O . ALA A 1 116 ? -8.762 -1.643 15.078 1.00 98.50 116 ALA A O 1
ATOM 920 N N . VAL A 1 117 ? -9.147 -3.240 13.545 1.00 98.69 117 VAL A N 1
ATOM 921 C CA . VAL A 1 117 ? -7.813 -3.311 12.960 1.00 98.69 117 VAL A CA 1
ATOM 922 C C . VAL A 1 117 ? -7.944 -3.148 11.454 1.00 98.69 117 VAL A C 1
ATOM 924 O O . VAL A 1 117 ? -8.797 -3.777 10.828 1.00 98.69 117 VAL A O 1
ATOM 927 N N . ILE A 1 118 ? -7.094 -2.300 10.883 1.00 98.69 118 ILE A N 1
ATOM 928 C CA . ILE A 1 118 ? -6.871 -2.193 9.449 1.00 98.69 118 ILE A CA 1
ATOM 929 C C . ILE A 1 118 ? -5.523 -2.823 9.125 1.00 98.69 118 ILE A C 1
ATOM 931 O O . ILE A 1 118 ? -4.473 -2.344 9.564 1.00 98.69 118 ILE A O 1
ATOM 935 N N . THR A 1 119 ? -5.564 -3.868 8.310 1.00 98.69 119 THR A N 1
ATOM 936 C CA . THR A 1 119 ? -4.384 -4.584 7.841 1.00 98.69 119 THR A CA 1
ATOM 937 C C . THR A 1 119 ? -3.993 -4.080 6.458 1.00 98.69 119 THR A C 1
ATOM 939 O O . THR A 1 119 ? -4.754 -4.185 5.496 1.00 98.69 119 THR A O 1
ATOM 942 N N . VAL A 1 120 ? -2.786 -3.527 6.340 1.00 98.69 120 VAL A N 1
ATOM 943 C CA . VAL A 1 120 ? -2.245 -3.021 5.071 1.00 98.69 120 VAL A CA 1
ATOM 944 C C . VAL A 1 120 ? -1.605 -4.169 4.290 1.00 98.69 120 VAL A C 1
ATOM 946 O O . VAL A 1 120 ? -0.583 -4.714 4.713 1.00 98.69 120 VAL A O 1
ATOM 949 N N . ARG A 1 121 ? -2.189 -4.531 3.138 1.00 98.31 121 ARG A N 1
ATOM 950 C CA . ARG A 1 121 ? -1.645 -5.563 2.232 1.00 98.31 121 ARG A CA 1
ATOM 951 C C . ARG A 1 121 ? -0.842 -4.953 1.088 1.00 98.31 121 ARG A C 1
ATOM 953 O O . ARG A 1 121 ? 0.247 -5.436 0.792 1.00 98.31 121 ARG A O 1
ATOM 960 N N . LEU A 1 122 ? -1.340 -3.875 0.479 1.00 98.56 122 LEU A N 1
ATOM 961 C CA . LEU A 1 122 ? -0.607 -3.094 -0.521 1.00 98.56 122 LEU A CA 1
ATOM 962 C C . LEU A 1 122 ? -0.089 -1.796 0.107 1.00 98.56 122 LEU A C 1
ATOM 964 O O . LEU A 1 122 ? -0.809 -0.806 0.191 1.00 98.56 122 LEU A O 1
ATOM 968 N N . TYR A 1 123 ? 1.175 -1.789 0.534 1.00 98.62 123 TYR A N 1
ATOM 969 C CA . TYR A 1 123 ? 1.777 -0.594 1.134 1.00 98.62 123 TYR A CA 1
ATOM 970 C C . TYR A 1 123 ? 2.123 0.493 0.100 1.00 98.62 123 TYR A C 1
ATOM 972 O O . TYR A 1 123 ? 2.004 1.687 0.388 1.00 98.62 123 TYR A O 1
ATOM 980 N N . ARG A 1 124 ? 2.543 0.106 -1.114 1.00 98.38 124 ARG A N 1
ATOM 981 C CA . ARG A 1 124 ? 2.868 1.040 -2.202 1.00 98.38 124 ARG A CA 1
ATOM 982 C C . ARG A 1 124 ? 2.370 0.551 -3.567 1.00 9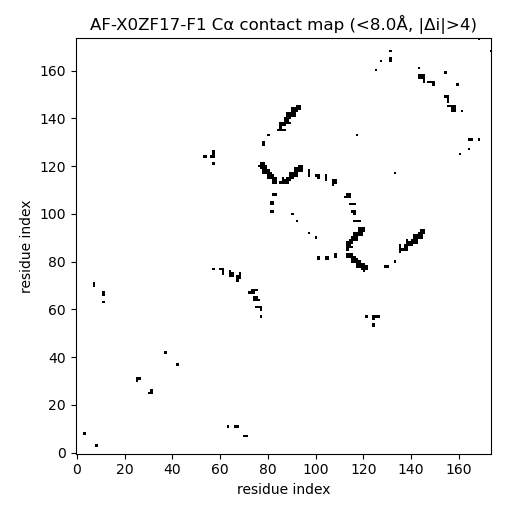8.38 124 ARG A C 1
ATOM 984 O O . ARG A 1 124 ? 2.605 -0.612 -3.888 1.00 98.38 124 ARG A O 1
ATOM 991 N N . PRO A 1 125 ? 1.778 1.439 -4.391 1.00 97.94 125 PRO A N 1
ATOM 992 C CA . PRO A 1 125 ? 1.357 2.806 -4.051 1.00 97.94 125 PRO A CA 1
ATOM 993 C C . PRO A 1 125 ? 0.237 2.802 -2.994 1.00 97.94 125 PRO A C 1
ATOM 995 O O . PRO A 1 125 ? -0.631 1.932 -3.009 1.00 97.94 125 PRO A O 1
ATOM 998 N N . PHE A 1 126 ? 0.287 3.748 -2.050 1.00 98.25 126 PHE A N 1
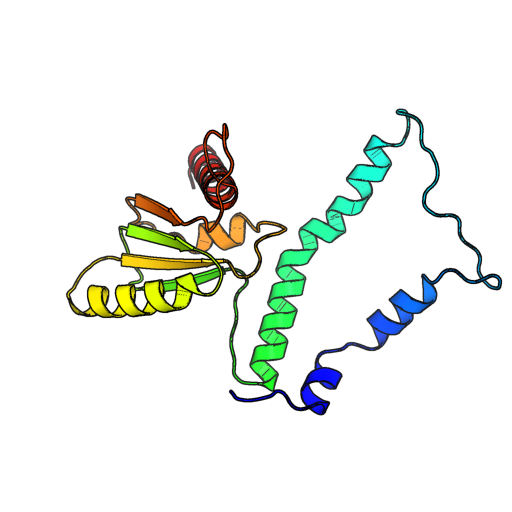ATOM 999 C CA . PHE A 1 126 ? -0.679 3.815 -0.951 1.00 98.25 126 PHE A CA 1
ATOM 1000 C C . PHE A 1 126 ? -2.008 4.371 -1.475 1.00 98.25 126 PHE A C 1
ATOM 1002 O O . PHE A 1 126 ? -2.118 5.557 -1.784 1.00 98.25 126 PHE A O 1
ATOM 1009 N N . ALA A 1 127 ? -3.018 3.511 -1.622 1.00 97.56 127 ALA A N 1
ATOM 1010 C CA . ALA A 1 127 ? -4.301 3.892 -2.208 1.00 97.56 127 ALA A CA 1
ATOM 1011 C C . ALA A 1 127 ? -5.193 4.617 -1.184 1.00 97.56 127 ALA A C 1
ATOM 1013 O O . ALA A 1 127 ? -6.065 4.010 -0.561 1.00 97.56 127 ALA A O 1
ATOM 1014 N N . VAL A 1 128 ? -4.960 5.924 -1.022 1.00 97.00 128 VAL A N 1
ATOM 1015 C CA . VAL A 1 128 ? -5.607 6.792 -0.019 1.00 97.00 128 VAL A CA 1
ATOM 1016 C C . VAL A 1 128 ? -7.130 6.646 -0.012 1.00 97.00 128 VAL A C 1
ATOM 1018 O O . VAL A 1 128 ? -7.715 6.425 1.043 1.00 97.00 128 VAL A O 1
ATOM 1021 N N . GLU A 1 129 ? -7.788 6.694 -1.173 1.00 95.19 129 GLU A N 1
ATOM 1022 C CA . GLU A 1 129 ? -9.251 6.575 -1.240 1.00 95.19 129 GLU A CA 1
ATOM 1023 C C . GLU A 1 129 ? -9.770 5.219 -0.745 1.00 95.19 129 GLU A C 1
ATOM 1025 O O . GLU A 1 129 ? -10.824 5.153 -0.116 1.00 95.19 129 GLU A O 1
ATOM 1030 N N . ASN A 1 130 ? -9.054 4.128 -1.033 1.00 97.06 130 ASN A N 1
ATOM 1031 C CA . ASN A 1 130 ? -9.418 2.793 -0.562 1.00 97.06 130 ASN A CA 1
ATOM 1032 C C . ASN A 1 130 ? -9.234 2.674 0.952 1.00 97.06 130 ASN A C 1
ATOM 1034 O O . ASN A 1 130 ? -10.084 2.086 1.613 1.00 97.06 130 ASN A O 1
ATOM 1038 N N . PHE A 1 131 ? -8.160 3.255 1.490 1.00 98.12 131 PHE A N 1
ATOM 1039 C CA . PHE A 1 131 ? -7.900 3.292 2.925 1.00 98.12 131 PHE A CA 1
ATOM 1040 C C . PHE A 1 131 ? -8.965 4.104 3.679 1.00 98.12 131 PHE A C 1
ATOM 1042 O O . PHE A 1 131 ? -9.568 3.597 4.622 1.00 98.12 131 PHE A O 1
ATOM 1049 N N . LEU A 1 132 ? -9.255 5.333 3.237 1.00 96.69 132 LEU A N 1
ATOM 1050 C CA . LEU A 1 132 ? -10.215 6.221 3.906 1.00 96.69 132 LEU A CA 1
ATOM 1051 C C . LEU A 1 132 ? -11.634 5.635 3.941 1.00 96.69 132 LEU A C 1
ATOM 1053 O O . LEU A 1 132 ? -12.337 5.805 4.931 1.00 96.69 132 LEU A O 1
ATOM 1057 N N . LYS A 1 133 ? -12.039 4.885 2.905 1.00 95.75 133 LYS A N 1
ATOM 1058 C CA . LYS A 1 133 ? -13.338 4.183 2.866 1.00 95.75 133 LYS A CA 1
ATOM 1059 C C . LYS A 1 133 ? -13.512 3.143 3.978 1.00 95.75 133 LYS A C 1
ATOM 1061 O O . LYS A 1 133 ? -14.647 2.768 4.257 1.00 95.75 133 LYS A O 1
ATOM 1066 N N . LEU A 1 134 ? -12.424 2.668 4.587 1.00 96.62 134 LEU A N 1
ATOM 1067 C CA . LEU A 1 134 ? -12.470 1.724 5.706 1.00 96.62 134 LEU A CA 1
ATOM 1068 C C . LEU A 1 134 ? -12.594 2.407 7.070 1.00 96.62 134 LEU A C 1
ATOM 1070 O O . LEU A 1 134 ? -12.870 1.725 8.055 1.00 96.62 134 LEU A O 1
ATOM 1074 N N . LEU A 1 135 ? -12.372 3.721 7.160 1.00 96.06 135 LEU A N 1
ATOM 1075 C CA . LEU A 1 135 ? -12.458 4.435 8.428 1.00 96.06 135 LEU A CA 1
ATOM 1076 C C . LEU A 1 135 ? -13.934 4.626 8.826 1.00 96.06 135 LEU A C 1
ATOM 1078 O O . LEU A 1 135 ? -14.698 5.237 8.074 1.00 96.06 135 LEU A O 1
ATOM 1082 N N . PRO A 1 136 ? -14.365 4.132 10.003 1.00 94.75 136 PRO A N 1
ATOM 1083 C CA . PRO A 1 136 ? -15.731 4.335 10.471 1.00 94.75 136 PRO A CA 1
ATOM 1084 C C . PRO A 1 136 ? -16.021 5.810 10.744 1.00 94.75 136 PRO A C 1
ATOM 1086 O O . PRO A 1 136 ? -15.172 6.543 11.244 1.00 94.75 136 PRO A O 1
ATOM 1089 N N . LYS A 1 137 ? -17.269 6.238 10.545 1.00 94.19 137 LYS A N 1
ATOM 1090 C CA . LYS A 1 137 ? -17.706 7.597 10.927 1.00 94.19 137 LYS A CA 1
ATOM 1091 C C . LYS A 1 137 ? -17.667 7.847 12.441 1.00 94.19 137 LYS A C 1
ATOM 1093 O O . LYS A 1 137 ? -17.673 8.991 12.875 1.00 94.19 137 LYS A O 1
ATOM 1098 N N . THR A 1 138 ? -17.667 6.781 13.237 1.00 97.19 138 THR A N 1
ATOM 1099 C CA . THR A 1 138 ? -17.586 6.793 14.708 1.00 97.19 138 THR A CA 1
ATOM 1100 C C . THR A 1 138 ? -16.157 6.889 15.234 1.00 97.19 138 THR A C 1
ATOM 1102 O O . THR A 1 138 ? -15.959 6.936 16.447 1.00 97.19 138 THR A O 1
ATOM 1105 N N . LEU A 1 139 ? -15.165 6.888 14.343 1.00 97.00 139 LEU A N 1
ATOM 1106 C CA . LEU A 1 139 ? -13.755 6.873 14.692 1.00 97.00 139 LEU A CA 1
ATOM 1107 C C . LEU A 1 139 ? -13.368 8.098 15.531 1.00 97.00 139 LEU A C 1
ATOM 1109 O O . LEU A 1 139 ? -13.629 9.238 15.157 1.00 97.00 139 LEU A O 1
ATOM 1113 N N . LYS A 1 140 ? -12.701 7.845 16.657 1.00 97.62 140 LYS A N 1
ATOM 1114 C CA . LYS A 1 140 ? -12.179 8.856 17.586 1.00 97.62 140 LYS A CA 1
ATOM 1115 C C . LYS A 1 140 ? -10.656 8.855 17.641 1.00 97.62 140 LYS A C 1
ATOM 1117 O O . LYS A 1 140 ? -10.064 9.912 17.835 1.00 97.62 140 LYS A O 1
ATOM 1122 N N . SER A 1 141 ? -10.011 7.698 17.483 1.00 98.00 141 SER A N 1
ATOM 1123 C CA . SER A 1 141 ? -8.549 7.619 17.463 1.00 98.00 141 SER A CA 1
ATOM 1124 C C . SER A 1 141 ? -8.011 6.494 16.587 1.00 98.00 141 SER A C 1
ATOM 1126 O O . SER A 1 141 ? -8.639 5.449 16.405 1.00 98.00 141 SER A O 1
ATOM 1128 N N . ILE A 1 142 ? -6.810 6.728 16.057 1.00 98.50 142 ILE A N 1
ATOM 1129 C CA . ILE A 1 142 ? -6.036 5.764 15.280 1.00 98.50 142 ILE A CA 1
ATOM 1130 C C . ILE A 1 142 ? -4.685 5.575 15.970 1.00 98.50 142 ILE A C 1
ATOM 1132 O O . ILE A 1 142 ? -4.029 6.558 16.312 1.00 98.50 142 ILE A O 1
ATOM 1136 N N . ALA A 1 143 ? -4.257 4.329 16.143 1.00 98.62 143 ALA A N 1
ATOM 1137 C CA . ALA A 1 143 ? -2.878 3.987 16.471 1.00 98.62 143 ALA A CA 1
ATOM 1138 C C . ALA A 1 143 ? -2.233 3.308 15.259 1.00 98.62 143 ALA A C 1
ATOM 1140 O O . ALA A 1 143 ? -2.797 2.368 14.704 1.00 98.62 143 ALA A O 1
ATOM 1141 N N . VAL A 1 144 ? -1.057 3.773 14.841 1.00 98.81 144 VAL A N 1
ATOM 1142 C CA . VAL A 1 144 ? -0.323 3.182 13.715 1.00 98.81 144 VAL A CA 1
ATOM 1143 C C . VAL A 1 144 ? 0.900 2.455 14.251 1.00 98.81 144 VAL A C 1
ATOM 1145 O O . VAL A 1 144 ? 1.650 3.019 15.045 1.00 98.81 144 VAL A O 1
ATOM 1148 N N . LEU A 1 145 ? 1.064 1.192 13.863 1.00 98.69 145 LEU A N 1
ATOM 1149 C CA . LEU A 1 145 ? 2.119 0.323 14.375 1.00 98.69 145 LEU A CA 1
ATOM 1150 C C . LEU A 1 145 ? 3.133 0.008 13.274 1.00 98.69 145 LEU A C 1
ATOM 1152 O O . LEU A 1 145 ? 2.900 -0.838 12.409 1.00 98.69 145 LEU A O 1
ATOM 1156 N N . ASP A 1 146 ? 4.281 0.676 13.345 1.00 98.69 146 ASP A N 1
ATOM 1157 C CA . ASP A 1 146 ? 5.417 0.466 12.457 1.00 98.69 146 ASP A CA 1
ATOM 1158 C C . ASP A 1 146 ? 6.390 -0.571 13.033 1.00 98.69 146 ASP A C 1
ATOM 1160 O O . ASP A 1 146 ? 6.799 -0.509 14.193 1.00 98.69 146 ASP A O 1
ATOM 1164 N N . ARG A 1 147 ? 6.819 -1.523 12.197 1.00 97.94 147 ARG A N 1
ATOM 1165 C CA . ARG A 1 147 ? 7.852 -2.511 12.551 1.00 97.94 147 ARG A CA 1
ATOM 1166 C C . ARG A 1 147 ? 9.225 -2.084 12.032 1.00 97.94 147 ARG A C 1
ATOM 1168 O O . ARG A 1 147 ? 9.937 -2.856 11.396 1.00 97.94 147 ARG A O 1
ATOM 1175 N N . THR A 1 148 ? 9.571 -0.829 12.281 1.00 98.25 148 THR A N 1
ATOM 1176 C CA . THR A 1 148 ? 10.865 -0.235 11.945 1.00 98.25 148 THR A CA 1
ATOM 1177 C C . THR A 1 148 ? 11.183 0.887 12.928 1.00 98.25 148 THR A C 1
ATOM 1179 O O . THR A 1 148 ? 10.318 1.327 13.681 1.00 98.25 148 THR A O 1
ATOM 1182 N N . LYS A 1 149 ? 12.433 1.347 12.928 1.00 98.31 149 LYS A N 1
ATOM 1183 C CA . LYS A 1 149 ? 12.859 2.543 13.647 1.00 98.31 149 LYS A CA 1
ATOM 1184 C C . LYS A 1 149 ? 13.664 3.408 12.696 1.00 98.31 149 LYS A C 1
ATOM 1186 O O . LYS A 1 149 ? 14.696 2.969 12.199 1.00 98.31 149 LYS A O 1
ATOM 1191 N N . GLU A 1 150 ? 13.247 4.657 12.536 1.00 98.31 150 GLU A N 1
ATOM 1192 C CA . GLU A 1 150 ? 14.012 5.668 11.803 1.00 98.31 150 GLU A CA 1
ATOM 1193 C C . GLU A 1 150 ? 14.553 6.706 12.804 1.00 98.31 150 GLU A C 1
ATOM 1195 O O . GLU A 1 150 ? 13.786 7.512 13.339 1.00 98.31 150 GLU A O 1
ATOM 1200 N N . PRO A 1 151 ? 15.839 6.645 13.203 1.00 98.00 151 PRO A N 1
ATOM 1201 C CA . PRO A 1 151 ? 16.418 7.615 14.131 1.00 98.00 151 PRO A CA 1
ATOM 1202 C C . PRO A 1 151 ? 16.425 9.030 13.541 1.00 98.00 151 PRO A C 1
ATOM 1204 O O . PRO A 1 151 ? 16.871 9.234 12.417 1.00 98.00 151 PRO A O 1
ATOM 1207 N N . GLY A 1 152 ? 15.947 10.008 14.312 1.00 97.94 152 GLY A N 1
ATOM 1208 C CA . GLY A 1 152 ? 15.855 11.408 13.881 1.00 97.94 152 GLY A CA 1
ATOM 1209 C C . GLY A 1 152 ? 14.616 11.749 13.046 1.00 97.94 152 GLY A C 1
ATOM 1210 O O . GLY A 1 152 ? 14.397 12.923 12.765 1.00 97.94 152 GLY A O 1
ATOM 1211 N N . ALA A 1 153 ? 13.792 10.761 12.686 1.00 97.81 153 ALA A N 1
ATOM 1212 C CA . ALA A 1 153 ? 12.510 11.006 12.040 1.00 97.81 153 ALA A CA 1
ATOM 1213 C C . ALA A 1 153 ? 11.460 11.501 13.052 1.00 97.81 153 ALA A C 1
ATOM 1215 O O . ALA A 1 153 ? 11.415 11.057 14.198 1.00 97.81 153 ALA A O 1
ATOM 1216 N N . ASP A 1 154 ? 10.571 12.374 12.588 1.00 96.94 154 ASP A N 1
ATOM 1217 C CA . ASP A 1 154 ? 9.353 12.862 13.256 1.00 96.94 154 ASP A CA 1
ATOM 1218 C C . ASP A 1 154 ? 8.189 11.849 13.236 1.00 96.94 154 ASP A C 1
ATOM 1220 O O . ASP A 1 154 ? 7.067 12.155 13.637 1.00 96.94 154 ASP A O 1
ATOM 1224 N N . GLY A 1 155 ? 8.457 10.637 12.755 1.00 97.31 155 GLY A N 1
ATOM 1225 C CA . GLY A 1 155 ? 7.521 9.529 12.689 1.00 97.31 155 GLY A CA 1
ATOM 1226 C C . GLY A 1 155 ? 7.973 8.481 11.681 1.00 97.31 155 GLY A C 1
ATOM 1227 O O . GLY A 1 155 ? 8.732 8.771 10.751 1.00 97.31 155 GLY A O 1
ATOM 1228 N N . GLU A 1 156 ? 7.505 7.261 11.880 1.00 98.62 156 GLU A N 1
ATOM 1229 C CA . GLU A 1 156 ? 7.817 6.110 11.047 1.00 98.62 156 GLU A CA 1
ATOM 1230 C C . GLU A 1 156 ? 6.974 6.101 9.744 1.00 98.62 156 GLU A C 1
ATOM 1232 O O . GLU A 1 156 ? 5.989 6.844 9.628 1.00 98.62 156 GLU A O 1
ATOM 1237 N N . PRO A 1 157 ? 7.365 5.323 8.713 1.00 98.69 157 PRO A N 1
ATOM 1238 C CA . PRO A 1 157 ? 6.795 5.447 7.371 1.00 98.69 157 PRO A CA 1
ATOM 1239 C C . PRO A 1 157 ? 5.283 5.219 7.275 1.00 98.69 157 PRO A C 1
ATOM 1241 O O . PRO A 1 157 ? 4.593 6.016 6.636 1.00 98.69 157 PRO A O 1
ATOM 1244 N N . LEU A 1 158 ? 4.742 4.160 7.891 1.00 98.75 158 LEU A N 1
ATOM 1245 C CA . LEU A 1 158 ? 3.306 3.881 7.815 1.00 98.75 158 LEU A CA 1
ATOM 1246 C C . LEU A 1 158 ? 2.508 4.927 8.596 1.00 98.75 158 LEU A C 1
ATOM 1248 O O . LEU A 1 158 ? 1.485 5.405 8.102 1.00 98.75 158 LEU A O 1
ATOM 1252 N N . TYR A 1 159 ? 2.994 5.326 9.774 1.00 98.69 159 TYR A N 1
ATOM 1253 C CA . TYR A 1 159 ? 2.424 6.436 10.535 1.00 98.69 159 TYR A CA 1
ATOM 1254 C C . TYR A 1 159 ? 2.306 7.710 9.692 1.00 98.69 159 TYR A C 1
ATOM 1256 O O . TYR A 1 159 ? 1.247 8.345 9.684 1.00 98.69 159 TYR A O 1
ATOM 1264 N N . LYS A 1 160 ? 3.356 8.066 8.946 1.00 98.62 160 LYS A N 1
ATOM 1265 C CA . LYS A 1 160 ? 3.357 9.252 8.081 1.00 98.62 160 LYS A CA 1
ATOM 1266 C C . LYS A 1 160 ? 2.341 9.156 6.949 1.00 98.62 160 LYS A C 1
ATOM 1268 O O . LYS A 1 160 ? 1.608 10.118 6.732 1.00 98.62 160 LYS A O 1
ATOM 1273 N N . ASP A 1 161 ? 2.247 8.012 6.272 1.00 98.62 161 ASP A N 1
ATOM 1274 C CA . ASP A 1 161 ? 1.269 7.818 5.191 1.00 98.62 161 ASP A CA 1
ATOM 1275 C C . ASP A 1 161 ? -0.175 7.914 5.696 1.00 98.62 161 ASP A C 1
ATOM 1277 O O . ASP A 1 161 ? -1.006 8.591 5.090 1.00 98.62 161 ASP A O 1
ATOM 1281 N N . VAL A 1 162 ? -0.473 7.267 6.829 1.00 98.56 162 VAL A N 1
ATOM 1282 C CA . VAL A 1 162 ? -1.806 7.302 7.450 1.00 98.56 162 VAL A CA 1
ATOM 1283 C C . VAL A 1 162 ? -2.145 8.721 7.893 1.00 98.56 162 VAL A C 1
ATOM 1285 O O . VAL A 1 162 ? -3.238 9.211 7.609 1.00 98.56 162 VAL A O 1
ATOM 1288 N N . SER A 1 163 ? -1.205 9.403 8.546 1.00 97.81 163 SER A N 1
ATOM 1289 C CA . SER A 1 163 ? -1.397 10.779 9.007 1.00 97.81 163 SER A CA 1
ATOM 1290 C C . SER A 1 163 ? -1.647 11.729 7.838 1.00 97.81 163 SER A C 1
ATOM 1292 O O . SER A 1 163 ? -2.589 12.517 7.885 1.00 97.81 163 SER A O 1
ATOM 1294 N N . ALA A 1 164 ? -0.861 11.625 6.762 1.00 97.88 164 ALA A N 1
ATOM 1295 C CA . ALA A 1 164 ? -1.052 12.425 5.556 1.00 97.88 164 ALA A CA 1
ATOM 1296 C C . ALA A 1 164 ? -2.424 12.166 4.911 1.00 97.88 164 ALA A C 1
ATOM 1298 O O . ALA A 1 164 ? -3.160 13.117 4.651 1.00 97.88 164 ALA A O 1
ATOM 1299 N N . ALA A 1 165 ? -2.810 10.896 4.739 1.00 97.25 165 ALA A N 1
ATOM 1300 C CA . ALA A 1 165 ? -4.105 10.511 4.180 1.00 97.25 165 ALA A CA 1
ATOM 1301 C C . ALA A 1 165 ? -5.287 11.083 4.983 1.00 97.25 165 ALA A C 1
ATOM 1303 O O . ALA A 1 165 ? -6.220 11.652 4.412 1.00 97.25 165 ALA A O 1
ATOM 1304 N N . VAL A 1 166 ? -5.241 10.969 6.315 1.00 96.44 166 VAL A N 1
ATOM 1305 C CA . VAL A 1 166 ? -6.295 11.477 7.208 1.00 96.44 166 VAL A CA 1
ATOM 1306 C C . VAL A 1 166 ? -6.346 13.005 7.186 1.00 96.44 166 VAL A C 1
ATOM 1308 O O . VAL A 1 166 ? -7.426 13.579 7.050 1.00 96.44 166 VAL A O 1
ATOM 1311 N N . LEU A 1 167 ? -5.194 13.679 7.263 1.00 95.62 167 LEU A N 1
ATOM 1312 C CA . LEU A 1 167 ? -5.121 15.142 7.217 1.00 95.62 167 LEU A CA 1
ATOM 1313 C C . LEU A 1 167 ? -5.647 15.702 5.889 1.00 95.62 167 LEU A C 1
ATOM 1315 O O . LEU A 1 167 ? -6.322 16.732 5.882 1.00 95.62 167 LEU A O 1
ATOM 1319 N N . GLU A 1 168 ? -5.361 15.045 4.765 1.00 91.94 168 GLU A N 1
ATOM 1320 C CA . GLU A 1 168 ? -5.913 15.430 3.465 1.00 91.94 168 GLU A CA 1
ATOM 1321 C C . GLU A 1 168 ? -7.433 15.253 3.394 1.00 91.94 168 GLU A C 1
ATOM 1323 O O . GLU A 1 168 ? -8.113 16.134 2.864 1.00 91.94 168 GLU A O 1
ATOM 1328 N N . SER A 1 169 ? -7.975 14.165 3.954 1.00 92.06 169 SER A N 1
ATOM 1329 C CA . SER A 1 169 ? -9.428 13.948 4.046 1.00 92.06 169 SER A CA 1
ATOM 1330 C C . SER A 1 169 ? -10.107 15.047 4.862 1.00 92.06 169 SER A C 1
ATOM 1332 O O . SER A 1 169 ? -11.054 15.680 4.398 1.00 92.06 169 SER A O 1
ATOM 1334 N N . MET A 1 170 ? -9.551 15.358 6.038 1.00 90.19 170 MET A N 1
ATOM 1335 C CA . MET A 1 170 ? -10.079 16.401 6.920 1.00 90.19 170 MET A CA 1
ATOM 1336 C C . MET A 1 170 ? -10.096 17.774 6.242 1.00 90.19 170 MET A C 1
ATOM 133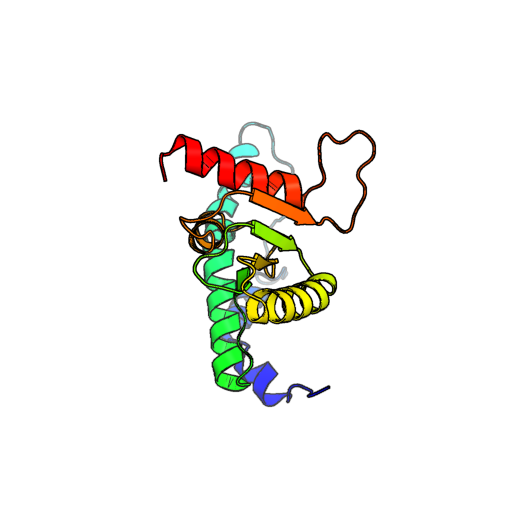8 O O . MET A 1 170 ? -11.071 18.512 6.370 1.00 90.19 170 MET A O 1
ATOM 1342 N N . LYS A 1 171 ? -9.058 18.112 5.465 1.00 88.19 171 LYS A N 1
ATOM 1343 C CA . LYS A 1 171 ? -9.014 19.362 4.683 1.00 88.19 171 LYS A CA 1
ATOM 1344 C C . LYS A 1 171 ? -10.084 19.421 3.589 1.00 88.19 171 LYS A C 1
ATOM 1346 O O . LYS A 1 171 ? -10.537 20.512 3.257 1.00 88.19 171 LYS A O 1
ATOM 1351 N N . LYS A 1 172 ? -10.483 18.274 3.032 1.00 85.44 172 LYS A N 1
ATOM 1352 C CA . LYS A 1 172 ? -11.563 18.160 2.037 1.00 85.44 172 LYS A CA 1
ATOM 1353 C C . LYS A 1 172 ? -12.962 18.134 2.672 1.00 85.44 172 LYS A C 1
ATOM 1355 O O . LYS A 1 172 ? -13.944 18.225 1.942 1.00 85.44 172 LYS A O 1
ATOM 1360 N N . GLY A 1 173 ? -13.057 18.055 4.003 1.00 76.62 173 GLY A N 1
ATOM 1361 C CA . GLY A 1 173 ? -14.324 18.003 4.739 1.00 76.62 173 GLY A CA 1
ATOM 1362 C C . GLY A 1 173 ? -15.039 16.650 4.653 1.00 76.62 173 GLY A C 1
ATOM 1363 O O . GLY A 1 173 ? -16.255 16.604 4.841 1.00 76.62 173 GLY A O 1
ATOM 1364 N N . SER A 1 174 ? -14.302 15.580 4.335 1.00 59.62 174 SER A N 1
ATOM 1365 C CA . SER A 1 174 ? -14.807 14.208 4.182 1.00 59.62 174 SER A CA 1
ATOM 1366 C C . SER A 1 174 ? -14.350 13.277 5.293 1.00 59.62 174 SER A C 1
ATOM 1368 O O . SER A 1 174 ? -13.143 13.340 5.639 1.00 59.62 174 SER A O 1
#

Organism: NCBI:txid412755

pLDDT: mean 96.65, std 4.28, range [59.62, 98.81]

Secondary structure (DSSP, 8-state):
--PPPHHHHHHH--HHHHHHHHHTS--TTS----S----TTTHHHHHHTTHHHHHHHHHHHHHHHHHHHHHHS----SEEEEE-TT-SEEEEEETTHHHHHHHHHHHHHTTT--EEEEEES--SS--HHHHHTTS-TT--EEEEE-S---TT-SS-HHHHHHHHHHHHHHHHT-

Nearest PDB structures (foldseek):
  6cip-assembly1_B  TM=9.868E-01  e=1.025E-21  Moorella thermoacetica ATCC 39073
  6ciq-assembly2_C  TM=9.844E-01  e=1.429E-21  Moorella thermoacetica ATCC 39073
  6cio-assembly2_D  TM=9.843E-01  e=1.744E-21  Moorella thermoacetica ATCC 39073
  6cio-assembly3_E  TM=9.876E-01  e=5.390E-21  Moorella thermoacetica ATCC 39073
  6cip-assembly2_C  TM=9.864E-01  e=8.028E-21  Moorella thermoacetica ATCC 39073

Solvent-accessible surface area (backbone atoms only — not comparable to full-atom values): 10375 Å² total; per-residue (Å²): 134,89,79,82,55,68,67,60,60,54,70,71,55,60,65,68,61,54,51,55,53,57,71,68,43,87,39,90,94,60,66,76,91,79,89,74,90,70,58,85,92,51,43,62,64,59,61,59,68,52,48,72,60,57,72,45,42,57,61,53,52,39,52,52,31,50,52,47,18,73,78,68,70,56,75,61,50,52,59,39,82,42,51,47,84,68,15,29,37,36,40,40,30,49,66,79,62,30,61,61,50,38,56,50,24,48,57,40,34,77,72,71,43,48,25,25,31,35,34,48,65,46,73,75,71,66,52,51,72,69,54,56,72,70,58,40,93,53,53,76,48,76,48,62,58,63,97,71,83,61,89,91,53,99,62,44,73,62,44,48,52,53,50,50,47,52,54,53,32,55,74,71,74,97

Foldseek 3Di:
DDDDDPVLVVVLDDVVVVVVVVVPDADPVDHDDPDDDDDPVCPVVVVCVCVVVQVCVQVVVQVSQVSSCVSPVDHDHQKDKAADLLAQEEEEEEDPVQVVVRVVRVVVVVVVHRYMYIYHNNPPPPPLVVVVVSDHPNYNYYHYDDPDDDPPDPDDDRVVVVVVSVVVCVVVVD

Mean predicted aligned error: 3.53 Å